Protein AF-A0A0D6LVP6-F1 (afdb_monomer)

Radius of gyration: 18.61 Å; Cα contacts (8 Å, |Δi|>4): 242; chains: 1; bounding box: 42×32×53 Å

Solvent-accessible surface area (backbone atoms only — not comparable to full-atom values): 9744 Å² total; per-residue (Å²): 114,71,72,61,54,31,55,51,50,44,51,64,75,39,60,99,55,85,83,56,84,63,54,57,27,49,35,43,55,70,58,54,82,75,80,50,77,26,82,81,77,44,68,50,49,44,45,65,51,50,50,55,71,72,74,49,90,83,61,30,39,38,38,39,36,72,75,56,64,37,36,34,41,34,39,62,45,102,39,69,54,74,38,77,42,34,36,32,41,54,79,44,78,77,50,72,46,64,34,45,51,92,46,73,37,75,45,78,69,50,85,55,93,58,25,70,46,68,46,58,86,65,74,51,89,59,48,77,48,60,35,75,67,41,47,51,34,42,53,49,46,40,74,76,38,53,88,54,39,60,74,77,75,66,42,65,66,66,58,49,64,58,64,74,76,112

pLDDT: mean 83.46, std 14.42, range [39.5, 97.25]

Mean predicted aligned error: 7.72 Å

Structure (mmCIF, N/CA/C/O backbone):
data_AF-A0A0D6LVP6-F1
#
_entry.id   AF-A0A0D6LVP6-F1
#
loop_
_atom_site.group_PDB
_atom_site.id
_atom_site.type_symbol
_atom_site.label_atom_id
_atom_site.label_alt_id
_atom_site.label_comp_id
_atom_site.label_asym_id
_atom_site.label_entity_id
_atom_site.label_seq_id
_atom_site.pdbx_PDB_ins_code
_atom_site.Cartn_x
_atom_site.Cartn_y
_atom_site.Cartn_z
_atom_site.occupancy
_atom_site.B_iso_or_equiv
_atom_site.auth_seq_id
_atom_site.auth_comp_id
_atom_site.auth_asym_id
_atom_site.auth_atom_id
_atom_site.pdbx_PDB_model_num
ATOM 1 N N . MET A 1 1 ? 3.233 16.869 -15.276 1.00 47.12 1 MET A N 1
ATOM 2 C CA . MET A 1 1 ? 4.568 16.999 -15.905 1.00 47.12 1 MET A CA 1
ATOM 3 C C . MET A 1 1 ? 5.464 15.781 -15.682 1.00 47.12 1 MET A C 1
ATOM 5 O O . MET A 1 1 ? 5.810 15.170 -16.677 1.00 47.12 1 MET A O 1
ATOM 9 N N . GLN A 1 2 ? 5.776 15.342 -14.451 1.00 59.44 2 GLN A N 1
ATOM 10 C CA . GLN A 1 2 ? 6.715 14.215 -14.221 1.00 59.44 2 GLN A CA 1
ATOM 11 C C . GLN A 1 2 ? 6.349 12.875 -14.899 1.00 59.44 2 GLN A C 1
ATOM 13 O O . GLN A 1 2 ? 7.235 12.204 -15.412 1.00 59.44 2 GLN A O 1
ATOM 18 N N . LYS A 1 3 ? 5.063 12.487 -14.966 1.00 59.69 3 LYS A N 1
ATOM 19 C CA . LYS A 1 3 ? 4.649 11.201 -15.578 1.00 59.69 3 LYS A CA 1
ATOM 20 C C . LYS A 1 3 ? 5.008 11.083 -17.070 1.00 59.69 3 LYS A C 1
ATOM 22 O O . LYS A 1 3 ? 5.420 10.013 -17.504 1.00 59.69 3 LYS A O 1
ATOM 27 N N . ALA A 1 4 ? 4.868 12.167 -17.839 1.00 64.25 4 ALA A N 1
ATOM 28 C CA . ALA A 1 4 ? 5.172 12.171 -19.274 1.00 64.25 4 ALA A CA 1
ATOM 29 C C . ALA A 1 4 ? 6.684 12.049 -19.538 1.00 64.25 4 ALA A C 1
ATOM 31 O O . ALA A 1 4 ? 7.089 11.330 -20.446 1.00 64.25 4 ALA A O 1
ATOM 32 N N . LEU A 1 5 ? 7.505 12.666 -18.679 1.00 78.38 5 LEU A N 1
ATOM 33 C CA . LEU A 1 5 ? 8.967 12.659 -18.797 1.00 78.38 5 LEU A CA 1
ATOM 34 C C . LEU A 1 5 ? 9.565 11.253 -18.644 1.00 78.38 5 LEU A C 1
ATOM 36 O O . LEU A 1 5 ? 10.494 10.893 -19.360 1.00 78.38 5 LEU A O 1
ATOM 40 N N . VAL A 1 6 ? 9.010 10.428 -17.752 1.00 84.44 6 VAL A N 1
ATOM 41 C CA . VAL A 1 6 ? 9.515 9.068 -17.503 1.00 84.44 6 VAL A CA 1
ATOM 42 C C . VAL A 1 6 ? 9.249 8.129 -18.683 1.00 84.44 6 VAL A C 1
ATOM 44 O O . VAL A 1 6 ? 10.135 7.381 -19.096 1.00 84.44 6 VAL A O 1
ATOM 47 N N . VAL A 1 7 ? 8.026 8.155 -19.222 1.00 88.81 7 VAL A N 1
ATOM 48 C CA . VAL A 1 7 ? 7.641 7.307 -20.362 1.00 88.81 7 VAL A CA 1
ATOM 49 C C . VAL A 1 7 ? 8.466 7.682 -21.590 1.00 88.81 7 VAL A C 1
ATOM 51 O O . VAL A 1 7 ? 9.003 6.805 -22.263 1.00 88.81 7 VAL A O 1
ATOM 54 N N . GLU A 1 8 ? 8.624 8.981 -21.844 1.00 91.31 8 GLU A N 1
ATOM 55 C CA . GLU A 1 8 ? 9.452 9.483 -22.937 1.00 91.31 8 GLU A CA 1
ATOM 56 C C . GLU A 1 8 ? 10.923 9.071 -22.779 1.00 91.31 8 GLU A C 1
ATOM 58 O O . GLU A 1 8 ? 11.524 8.591 -23.742 1.00 91.31 8 GLU A O 1
ATOM 63 N N . HIS A 1 9 ? 11.490 9.189 -21.571 1.00 90.44 9 HIS A N 1
ATOM 64 C CA . HIS A 1 9 ? 12.854 8.736 -21.267 1.00 90.44 9 HIS A CA 1
ATOM 65 C C . HIS A 1 9 ? 13.047 7.251 -21.587 1.00 90.44 9 HIS A C 1
ATOM 67 O O . HIS A 1 9 ? 13.994 6.887 -22.284 1.00 90.44 9 HIS A O 1
ATOM 73 N N . TYR A 1 10 ? 12.126 6.395 -21.137 1.00 93.19 10 TYR A N 1
ATOM 74 C CA . TYR A 1 10 ? 12.182 4.958 -21.408 1.00 93.19 10 TYR A CA 1
ATOM 75 C C . TYR A 1 10 ? 12.104 4.648 -22.909 1.00 93.19 10 TYR A C 1
ATOM 77 O O . TYR A 1 10 ? 12.952 3.924 -23.432 1.00 93.19 10 TYR A O 1
ATOM 85 N N . ILE A 1 11 ? 11.125 5.226 -23.616 1.00 94.31 11 ILE A N 1
ATOM 86 C CA . ILE A 1 11 ? 10.933 4.989 -25.054 1.00 94.31 11 ILE A CA 1
ATOM 87 C C . ILE A 1 11 ? 12.165 5.434 -25.846 1.00 94.31 11 ILE A C 1
ATOM 89 O O . ILE A 1 11 ? 12.625 4.694 -26.711 1.00 94.31 11 ILE A O 1
ATOM 93 N N . LYS A 1 12 ? 12.731 6.610 -25.542 1.00 93.75 12 LYS A N 1
ATOM 94 C CA . LYS A 1 12 ? 13.949 7.099 -26.208 1.00 93.75 12 LYS A CA 1
ATOM 95 C C . LYS A 1 12 ? 15.151 6.199 -25.934 1.00 93.75 12 LYS A C 1
ATOM 97 O O . LYS A 1 12 ? 15.908 5.906 -26.853 1.00 93.75 12 LYS A O 1
ATOM 102 N N . LYS A 1 13 ? 15.317 5.742 -24.690 1.00 93.88 13 LYS A N 1
ATOM 103 C CA . LYS A 1 13 ? 16.435 4.885 -24.274 1.00 93.88 13 LYS A CA 1
ATOM 104 C C . LYS A 1 13 ? 16.436 3.524 -24.975 1.00 93.88 13 LYS A C 1
ATOM 106 O O . LYS A 1 13 ? 17.506 3.032 -25.317 1.00 93.88 13 LYS A O 1
ATOM 111 N N . PHE A 1 14 ? 15.259 2.943 -25.202 1.00 95.25 14 PHE A N 1
ATOM 112 C CA . PHE A 1 14 ? 15.097 1.629 -25.837 1.00 95.25 14 PHE A CA 1
ATOM 113 C C . PHE A 1 14 ? 14.594 1.708 -27.286 1.00 95.25 14 PHE A C 1
ATOM 115 O O . PHE A 1 14 ? 14.130 0.713 -27.841 1.00 95.25 14 PHE A O 1
ATOM 122 N N . PHE A 1 15 ? 14.689 2.876 -27.926 1.00 95.75 15 PHE A N 1
ATOM 123 C CA . PHE A 1 15 ? 14.275 3.043 -29.315 1.00 95.75 15 PHE A CA 1
ATOM 124 C C . PHE A 1 15 ? 15.058 2.084 -30.228 1.00 95.75 15 PHE A C 1
ATOM 126 O O . PHE A 1 15 ? 16.289 2.069 -30.212 1.00 95.75 15 PHE A O 1
ATOM 133 N N . LEU A 1 16 ? 14.330 1.279 -31.012 1.00 93.94 16 LEU A N 1
ATOM 134 C CA . LEU A 1 16 ? 14.865 0.231 -31.900 1.00 93.94 16 LEU A CA 1
ATOM 135 C C . LEU A 1 16 ? 15.669 -0.878 -31.189 1.00 93.94 16 LEU A C 1
ATOM 137 O O . LEU A 1 16 ? 16.432 -1.596 -31.833 1.00 93.94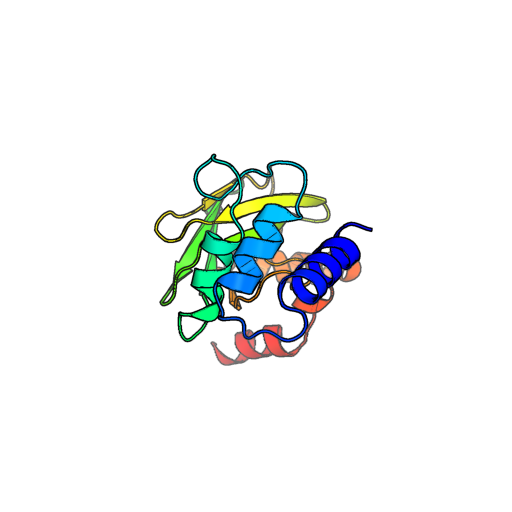 16 LEU A O 1
ATOM 141 N N . GLN A 1 17 ? 15.494 -1.037 -29.875 1.00 95.25 17 GLN A N 1
ATOM 142 C CA . GLN A 1 17 ? 16.132 -2.074 -29.063 1.00 95.25 17 GLN A CA 1
ATOM 143 C C . GLN A 1 17 ? 15.087 -2.868 -28.267 1.00 95.25 17 GLN A C 1
ATOM 145 O O . GLN A 1 17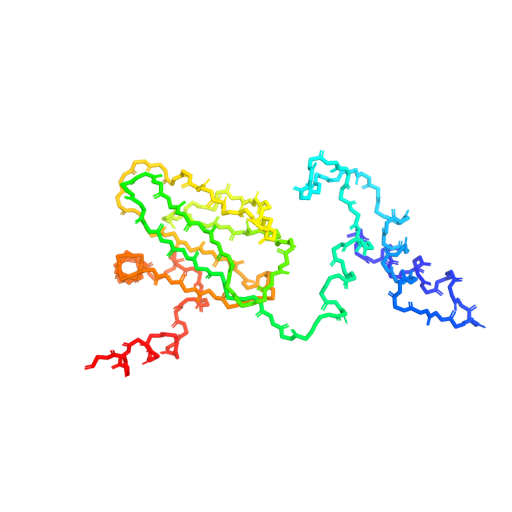 ? 13.916 -2.500 -28.194 1.00 95.25 17 GLN A O 1
ATOM 150 N N . ASN A 1 18 ? 15.518 -3.975 -27.660 1.00 93.94 18 ASN A N 1
ATOM 151 C CA . ASN A 1 18 ? 14.685 -4.773 -26.760 1.00 93.94 18 ASN A CA 1
ATOM 152 C C . ASN A 1 18 ? 14.850 -4.302 -25.310 1.00 93.94 18 ASN A C 1
ATOM 154 O O . ASN A 1 18 ? 15.907 -3.797 -24.937 1.00 93.94 18 ASN A O 1
ATOM 158 N N . ALA A 1 19 ? 13.832 -4.541 -24.486 1.00 94.19 19 ALA A N 1
ATOM 159 C CA . ALA A 1 19 ? 13.852 -4.254 -23.056 1.00 94.19 19 ALA A CA 1
ATOM 160 C C . ALA A 1 19 ? 13.276 -5.427 -22.251 1.00 94.19 19 ALA A C 1
ATOM 162 O O . ALA A 1 19 ? 12.451 -6.198 -22.746 1.00 94.19 19 ALA A O 1
ATOM 163 N N . GLN A 1 20 ? 13.707 -5.553 -21.002 1.00 90.50 20 GLN A N 1
ATOM 164 C CA . GLN A 1 20 ? 13.236 -6.540 -20.034 1.00 90.50 20 GLN A CA 1
ATOM 165 C C . GLN A 1 20 ? 12.445 -5.869 -18.904 1.00 90.50 20 GLN A C 1
ATOM 167 O O . GLN A 1 20 ? 12.447 -4.651 -18.749 1.00 90.50 20 GLN A O 1
ATOM 172 N N . GLY A 1 21 ? 11.779 -6.665 -18.061 1.00 85.94 21 GLY A N 1
ATOM 173 C CA . GLY A 1 21 ? 10.926 -6.131 -16.990 1.00 85.94 21 GLY A CA 1
ATOM 174 C C . GLY A 1 21 ? 11.640 -5.173 -16.022 1.00 85.94 21 GLY A C 1
ATOM 175 O O . GLY A 1 21 ? 11.030 -4.213 -15.557 1.00 85.94 21 GLY A O 1
ATOM 176 N N . ASP A 1 22 ? 12.930 -5.388 -15.748 1.00 91.12 22 ASP A N 1
ATOM 177 C CA . ASP A 1 22 ? 13.706 -4.520 -14.847 1.00 91.12 22 ASP A CA 1
ATOM 178 C C . ASP A 1 22 ? 14.108 -3.185 -15.506 1.00 91.12 22 ASP A C 1
ATOM 180 O O . ASP A 1 22 ? 14.290 -2.186 -14.809 1.00 91.12 22 ASP A O 1
ATOM 184 N N . ASP A 1 23 ? 14.192 -3.130 -16.839 1.00 93.31 23 ASP A N 1
ATOM 185 C CA . ASP A 1 23 ? 14.608 -1.935 -17.584 1.00 93.31 23 ASP A CA 1
ATOM 186 C C . ASP A 1 23 ? 13.620 -0.779 -17.444 1.00 93.31 23 ASP A C 1
ATOM 188 O O . ASP A 1 23 ? 14.023 0.389 -17.371 1.00 93.31 23 ASP A O 1
ATOM 192 N N . TRP A 1 24 ? 12.328 -1.105 -17.359 1.00 92.50 24 TRP A N 1
ATOM 193 C CA . TRP A 1 24 ? 11.271 -0.137 -17.085 1.00 92.50 24 TRP A CA 1
ATOM 194 C C . TRP A 1 24 ? 11.504 0.534 -15.734 1.00 92.50 24 TRP A C 1
ATOM 196 O O . TRP A 1 24 ? 11.648 1.755 -15.651 1.00 92.50 24 TRP A O 1
ATOM 206 N N . TRP A 1 25 ? 11.630 -0.265 -14.676 1.00 92.75 25 TRP A N 1
ATOM 207 C CA . TRP A 1 25 ? 11.772 0.262 -13.326 1.00 92.75 25 TRP A CA 1
ATOM 208 C C . TRP A 1 25 ? 13.081 1.027 -13.111 1.00 92.75 25 TRP A C 1
ATOM 210 O O . TRP A 1 25 ? 13.085 2.066 -12.454 1.00 92.75 25 TRP A O 1
ATOM 220 N N . ASN A 1 26 ? 14.175 0.570 -13.721 1.00 91.81 26 ASN A N 1
ATOM 221 C CA . ASN A 1 26 ? 15.446 1.293 -13.695 1.00 91.81 26 ASN A CA 1
ATOM 222 C C . ASN A 1 26 ? 15.350 2.648 -14.408 1.00 91.81 26 ASN A C 1
ATOM 224 O O . ASN A 1 26 ? 15.968 3.621 -13.984 1.00 91.81 26 ASN A O 1
ATOM 228 N N . SER A 1 27 ? 14.574 2.734 -15.490 1.00 91.75 27 SER A N 1
ATOM 229 C CA . SER A 1 27 ? 14.355 3.998 -16.203 1.00 91.75 27 SER A CA 1
ATOM 230 C C . SER A 1 27 ? 13.492 4.971 -15.398 1.00 91.75 27 SER A C 1
ATOM 232 O O . SER A 1 27 ? 13.738 6.173 -15.452 1.00 91.75 27 SER A O 1
ATOM 234 N N . LEU A 1 28 ? 12.559 4.462 -14.584 1.00 90.19 28 LEU A N 1
ATOM 235 C CA . LEU A 1 28 ? 11.839 5.259 -13.586 1.00 90.19 28 LEU A CA 1
ATOM 236 C C . LEU A 1 28 ? 12.803 5.874 -12.572 1.00 90.19 28 LEU A C 1
ATOM 238 O O . LEU A 1 28 ? 12.770 7.080 -12.356 1.00 90.19 28 LEU A O 1
ATOM 242 N N . ASP A 1 29 ? 13.691 5.065 -11.994 1.00 90.44 29 ASP A N 1
ATOM 243 C CA . ASP A 1 29 ? 14.661 5.540 -11.001 1.00 90.44 29 ASP A CA 1
ATOM 244 C C . ASP A 1 29 ? 15.649 6.577 -11.557 1.00 90.44 29 ASP A C 1
ATOM 246 O O . ASP A 1 29 ? 16.161 7.396 -10.800 1.00 90.44 29 ASP A O 1
ATOM 250 N N . GLN A 1 30 ? 15.919 6.551 -12.866 1.00 89.19 30 GLN A N 1
ATOM 251 C CA . GLN A 1 30 ? 16.778 7.528 -13.545 1.00 89.19 30 GLN A CA 1
ATOM 252 C C . GLN A 1 30 ? 16.058 8.844 -13.858 1.00 89.19 30 GLN A C 1
ATOM 254 O O . GLN A 1 30 ? 16.681 9.899 -13.808 1.00 89.19 30 GLN A O 1
ATOM 259 N N . ALA A 1 31 ? 14.773 8.780 -14.216 1.00 87.31 31 ALA A N 1
ATOM 260 C CA . ALA A 1 31 ? 13.994 9.942 -14.645 1.00 87.31 31 ALA A CA 1
ATOM 261 C C . ALA A 1 31 ? 13.281 10.668 -13.490 1.00 87.31 31 ALA A C 1
ATOM 263 O O . ALA A 1 31 ? 12.842 11.806 -13.650 1.00 87.31 31 ALA A O 1
ATOM 264 N N . LEU A 1 32 ? 13.121 10.018 -12.335 1.00 82.88 32 LEU A N 1
ATOM 265 C CA . LEU A 1 32 ? 12.532 10.635 -11.151 1.00 82.88 32 LEU A CA 1
ATOM 266 C C . LEU A 1 32 ? 13.579 11.480 -10.414 1.00 82.88 32 LEU A C 1
ATOM 268 O O . LEU A 1 32 ? 14.460 10.965 -9.731 1.00 82.88 32 LEU A O 1
ATOM 272 N N . GLU A 1 33 ? 13.447 12.799 -10.530 1.00 71.00 33 GLU A N 1
ATOM 273 C CA . GLU A 1 33 ? 14.202 13.761 -9.728 1.00 71.00 33 GLU A CA 1
ATOM 274 C C . GLU A 1 33 ? 13.595 13.885 -8.321 1.00 71.00 33 GLU A C 1
ATOM 276 O O . GLU A 1 33 ? 12.385 14.073 -8.158 1.00 71.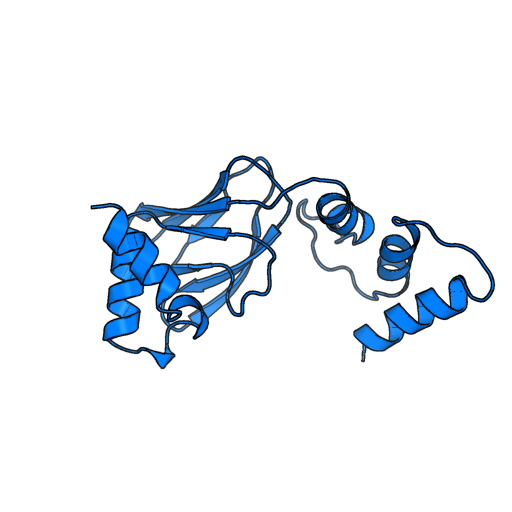00 33 GLU A O 1
ATOM 281 N N . GLY A 1 34 ? 14.447 13.807 -7.297 1.00 68.62 34 GLY A N 1
ATOM 282 C CA . GLY A 1 34 ? 14.049 13.899 -5.892 1.00 68.62 34 GLY A CA 1
ATOM 283 C C . GLY A 1 34 ? 13.868 12.535 -5.224 1.00 68.62 34 GLY A C 1
ATOM 284 O O . GLY A 1 34 ? 13.185 11.640 -5.716 1.00 68.62 34 GLY A O 1
ATOM 285 N N . SER A 1 35 ? 14.486 12.377 -4.055 1.00 72.75 35 SER A N 1
ATOM 286 C CA . SER A 1 35 ? 14.382 11.152 -3.268 1.00 72.75 35 SER A CA 1
ATOM 287 C C . SER A 1 35 ? 13.165 11.221 -2.350 1.00 72.75 35 SER A C 1
ATOM 289 O O . SER A 1 35 ? 13.200 11.913 -1.335 1.00 72.75 35 SER A O 1
ATOM 291 N N . LYS A 1 36 ? 12.106 10.469 -2.668 1.00 86.00 36 LYS A N 1
ATOM 292 C CA . LYS A 1 36 ? 11.081 10.125 -1.670 1.00 86.00 36 LYS A CA 1
ATOM 293 C C . LYS A 1 36 ? 11.622 9.063 -0.718 1.00 86.00 36 LYS A C 1
ATOM 295 O O . LYS A 1 36 ? 12.508 8.300 -1.092 1.00 86.00 36 LYS A O 1
ATOM 300 N N . GLU A 1 37 ? 11.086 9.001 0.492 1.00 90.44 37 GLU A N 1
ATOM 301 C CA . GLU A 1 37 ? 11.436 7.947 1.443 1.00 90.44 37 GLU A CA 1
ATOM 302 C C . GLU A 1 37 ? 10.798 6.615 1.016 1.00 90.44 37 GLU A C 1
ATOM 304 O O . GLU A 1 37 ? 9.599 6.528 0.734 1.00 90.44 37 GLU A O 1
ATOM 309 N N . GLY A 1 38 ? 11.621 5.578 0.914 1.00 92.06 38 GLY A N 1
ATOM 310 C CA . GLY A 1 38 ? 11.208 4.206 0.662 1.00 92.06 38 GLY A CA 1
ATOM 311 C C . GLY A 1 38 ? 10.862 3.456 1.952 1.00 92.06 38 GLY A C 1
ATOM 312 O O . GLY A 1 38 ? 11.055 3.971 3.052 1.00 92.06 38 GLY A O 1
ATOM 313 N N . PRO A 1 39 ? 10.419 2.194 1.851 1.00 92.25 39 PRO A N 1
ATOM 314 C CA . PRO A 1 39 ? 9.951 1.418 3.003 1.00 92.25 39 PRO A CA 1
ATOM 315 C C . PRO A 1 39 ? 11.007 1.185 4.092 1.00 92.25 39 PRO A C 1
ATOM 317 O O . PRO A 1 39 ? 10.645 0.916 5.230 1.00 92.25 39 PRO A O 1
ATOM 320 N N . ASN A 1 40 ? 12.298 1.306 3.771 1.00 88.38 40 ASN A N 1
ATOM 321 C CA . ASN A 1 40 ? 13.407 1.065 4.700 1.00 88.38 40 ASN A CA 1
ATOM 322 C C . ASN A 1 40 ? 14.075 2.362 5.203 1.00 88.38 40 ASN A C 1
ATOM 324 O O . ASN A 1 40 ? 15.217 2.315 5.649 1.00 88.38 40 ASN A O 1
ATOM 328 N N . GLY A 1 41 ? 13.422 3.522 5.062 1.00 86.25 41 GLY A N 1
ATOM 329 C CA . GLY A 1 41 ? 13.968 4.830 5.461 1.00 86.25 41 GLY A CA 1
ATOM 330 C C . GLY A 1 41 ? 15.020 5.417 4.510 1.00 86.25 41 GLY A C 1
ATOM 331 O O . GLY A 1 41 ? 15.469 6.546 4.683 1.00 86.25 41 GLY A O 1
ATOM 332 N N . GLY A 1 42 ? 15.426 4.659 3.488 1.00 89.25 42 GLY A N 1
ATOM 333 C CA . GLY A 1 42 ? 16.305 5.126 2.417 1.00 89.25 42 GLY A CA 1
ATOM 334 C C . GLY A 1 42 ? 15.544 5.782 1.265 1.00 89.25 42 GLY A C 1
ATOM 335 O O . GLY A 1 42 ? 14.330 5.955 1.307 1.00 89.25 42 GLY A O 1
ATOM 336 N N . SER A 1 43 ? 16.259 6.092 0.185 1.00 90.88 43 SER A N 1
ATOM 337 C CA . SER A 1 43 ? 15.645 6.568 -1.058 1.00 90.88 43 SER A CA 1
ATOM 338 C C . SER A 1 43 ? 14.718 5.509 -1.663 1.00 90.88 43 SER A C 1
ATOM 340 O O . SER A 1 43 ? 15.102 4.343 -1.790 1.00 90.88 43 SER A O 1
ATOM 342 N N . LEU A 1 44 ? 13.508 5.909 -2.051 1.00 90.75 44 LEU A N 1
ATOM 343 C CA . LEU A 1 44 ? 12.566 5.071 -2.777 1.00 90.75 44 LEU A CA 1
ATOM 344 C C . LEU A 1 44 ? 13.186 4.648 -4.108 1.00 90.75 44 LEU A C 1
ATOM 346 O O . LEU A 1 44 ? 13.584 5.487 -4.913 1.00 90.75 44 LEU A O 1
ATOM 350 N N . LYS A 1 45 ? 13.232 3.334 -4.332 1.00 91.81 45 LYS A N 1
ATOM 351 C CA . LYS A 1 45 ? 13.661 2.733 -5.592 1.00 91.81 45 LYS A CA 1
ATOM 352 C C . LYS A 1 45 ? 12.505 1.986 -6.238 1.00 91.81 45 LYS A C 1
ATOM 354 O O . LYS A 1 45 ? 11.983 1.021 -5.673 1.00 91.81 45 LYS A O 1
ATOM 359 N N . MET A 1 46 ? 12.117 2.428 -7.425 1.00 91.25 46 MET A N 1
ATOM 360 C CA . MET A 1 46 ? 11.046 1.844 -8.218 1.00 91.25 46 MET A CA 1
ATOM 361 C C . MET A 1 46 ? 11.404 0.441 -8.694 1.00 91.25 46 MET A C 1
ATOM 363 O O . MET A 1 46 ? 10.517 -0.409 -8.706 1.00 91.25 46 MET A O 1
ATOM 367 N N . TRP A 1 47 ? 12.677 0.146 -8.987 1.00 91.50 47 TRP A N 1
ATOM 368 C CA . TRP A 1 47 ? 13.105 -1.230 -9.280 1.00 91.50 47 TRP A CA 1
ATOM 369 C C . TRP A 1 47 ? 12.821 -2.181 -8.120 1.00 91.50 47 TRP A C 1
ATOM 371 O O . TRP A 1 47 ? 12.361 -3.300 -8.342 1.00 91.50 47 TRP A O 1
ATOM 381 N N . TYR A 1 48 ? 13.022 -1.736 -6.879 1.00 91.94 48 TYR A N 1
ATOM 382 C CA . TYR A 1 48 ? 12.789 -2.564 -5.702 1.00 91.94 48 TYR A CA 1
ATOM 383 C C . TYR A 1 48 ? 11.291 -2.832 -5.506 1.00 91.94 48 TYR A C 1
ATOM 385 O O . TYR A 1 48 ? 10.898 -3.989 -5.375 1.00 91.94 48 TYR A O 1
ATOM 393 N N . ILE A 1 49 ? 10.449 -1.792 -5.546 1.00 91.94 49 ILE A N 1
ATOM 394 C CA . ILE A 1 49 ? 8.995 -1.928 -5.356 1.00 91.94 49 ILE A CA 1
ATOM 395 C C . ILE A 1 49 ? 8.341 -2.642 -6.542 1.00 91.94 49 ILE A C 1
ATOM 397 O O . ILE A 1 49 ? 7.646 -3.642 -6.371 1.00 91.94 49 ILE A O 1
ATOM 401 N N . GLY A 1 50 ? 8.579 -2.170 -7.764 1.00 91.56 50 GLY A N 1
ATOM 402 C CA . GLY A 1 50 ? 7.925 -2.678 -8.966 1.00 91.56 50 GLY A CA 1
ATOM 403 C C . GLY A 1 50 ? 8.242 -4.144 -9.259 1.00 91.56 50 GLY A C 1
ATOM 404 O O . GLY A 1 50 ? 7.368 -4.905 -9.683 1.00 91.56 50 GLY A O 1
ATOM 405 N N . ARG A 1 51 ? 9.461 -4.595 -8.937 1.00 91.62 51 ARG A N 1
ATOM 406 C CA . ARG A 1 51 ? 9.847 -6.008 -9.044 1.00 91.62 51 ARG A CA 1
ATOM 407 C C . ARG A 1 51 ? 9.045 -6.908 -8.106 1.00 91.62 51 ARG A C 1
ATOM 409 O O . ARG A 1 51 ? 8.733 -8.036 -8.479 1.00 91.62 51 ARG A O 1
ATOM 416 N N . GLN A 1 52 ? 8.680 -6.431 -6.914 1.00 90.38 52 GLN A N 1
ATOM 417 C CA . GLN A 1 52 ? 7.834 -7.204 -6.001 1.00 90.38 52 GLN A CA 1
ATOM 418 C C . GLN A 1 52 ? 6.445 -7.432 -6.601 1.00 90.38 52 GLN A C 1
ATOM 420 O O . GLN A 1 52 ? 5.940 -8.551 -6.532 1.00 90.38 52 GLN A O 1
ATOM 425 N N . TRP A 1 53 ? 5.846 -6.399 -7.197 1.00 90.25 53 TRP A N 1
ATOM 426 C CA . TRP A 1 53 ? 4.492 -6.440 -7.765 1.00 90.25 53 TRP A CA 1
ATOM 427 C C . TRP A 1 53 ? 4.390 -7.195 -9.092 1.00 90.25 53 TRP A C 1
ATOM 429 O O . TRP A 1 53 ? 3.325 -7.697 -9.423 1.00 90.25 53 TRP A O 1
ATOM 439 N N . THR A 1 54 ? 5.485 -7.309 -9.844 1.00 91.44 54 THR A N 1
ATOM 440 C CA . THR A 1 54 ? 5.483 -7.953 -11.172 1.00 91.44 54 THR A CA 1
ATOM 441 C C . THR A 1 54 ? 5.940 -9.410 -11.167 1.00 91.44 54 THR A C 1
ATOM 443 O O . THR A 1 54 ? 5.671 -10.128 -12.125 1.00 91.44 54 THR A O 1
ATOM 446 N N . ARG A 1 55 ? 6.634 -9.869 -10.115 1.00 90.19 55 ARG A N 1
ATOM 447 C CA . ARG A 1 55 ? 7.225 -11.224 -10.063 1.00 90.19 55 ARG A CA 1
ATOM 448 C C . ARG A 1 55 ? 6.548 -12.192 -9.100 1.00 90.19 55 ARG A C 1
ATOM 450 O O . ARG A 1 55 ? 6.940 -13.353 -9.040 1.00 90.19 55 ARG A O 1
ATOM 457 N N . GLN A 1 56 ? 5.579 -11.730 -8.321 1.00 88.56 56 GLN A N 1
ATOM 458 C CA . GLN A 1 56 ? 4.868 -12.553 -7.347 1.00 88.56 56 GLN A CA 1
ATOM 459 C C . GLN A 1 56 ? 3.426 -12.755 -7.808 1.00 88.56 56 GLN A C 1
ATOM 461 O O . GLN A 1 56 ? 2.778 -11.809 -8.242 1.00 88.56 56 GLN A O 1
ATOM 466 N N . MET A 1 57 ? 2.921 -13.986 -7.714 1.00 87.12 57 MET A N 1
ATOM 467 C CA . MET A 1 57 ? 1.514 -14.272 -7.998 1.00 87.12 57 MET A CA 1
ATOM 468 C C . MET A 1 57 ? 0.615 -13.817 -6.845 1.00 87.12 57 MET A C 1
ATOM 470 O O . MET A 1 57 ? 0.977 -13.946 -5.675 1.00 87.12 57 MET A O 1
ATOM 474 N N . GLY A 1 58 ? -0.599 -13.383 -7.181 1.00 89.56 58 GLY A N 1
ATOM 475 C CA . GLY A 1 58 ? -1.603 -12.960 -6.209 1.00 89.56 58 GLY A CA 1
ATOM 476 C C . GLY A 1 58 ? -1.453 -11.497 -5.797 1.00 89.56 58 GLY A C 1
ATOM 477 O O . GLY A 1 58 ? -0.867 -10.689 -6.508 1.00 89.56 58 GLY A O 1
ATOM 478 N N . PHE A 1 59 ? -2.051 -11.155 -4.660 1.00 89.88 59 PHE A N 1
ATOM 479 C CA . PHE A 1 59 ? -2.073 -9.803 -4.105 1.00 89.88 59 PHE A CA 1
ATOM 480 C C . PHE A 1 59 ? -2.363 -9.876 -2.597 1.00 89.88 59 PHE A C 1
ATOM 482 O O . PHE A 1 59 ? -2.932 -10.877 -2.136 1.00 89.88 59 PHE A O 1
ATOM 489 N N . PRO A 1 60 ? -1.951 -8.871 -1.806 1.00 93.81 60 PRO A N 1
ATOM 490 C CA . PRO A 1 60 ? -2.024 -8.965 -0.357 1.00 93.81 60 PRO A CA 1
ATOM 491 C C . PRO A 1 60 ? -3.453 -8.744 0.138 1.00 93.81 60 PRO A C 1
ATOM 493 O O . PRO A 1 60 ? -4.228 -7.979 -0.444 1.00 93.81 60 PRO A O 1
ATOM 496 N N . LEU A 1 61 ? -3.784 -9.411 1.244 1.00 93.50 61 LEU A N 1
ATOM 497 C CA . LEU A 1 61 ? -4.923 -9.048 2.081 1.00 93.50 61 LEU A CA 1
ATOM 498 C C . LEU A 1 61 ? -4.402 -8.197 3.240 1.00 93.50 61 LEU A C 1
ATOM 500 O O . LEU A 1 61 ? -3.719 -8.709 4.129 1.00 93.50 61 LEU A O 1
ATOM 504 N N . VAL A 1 62 ? -4.710 -6.905 3.212 1.00 95.75 62 VAL A N 1
ATOM 505 C CA . VAL A 1 62 ? -4.396 -5.946 4.269 1.00 95.75 62 VAL A CA 1
ATOM 506 C C . VAL A 1 62 ? -5.517 -5.984 5.298 1.00 95.75 62 VAL A C 1
ATOM 508 O O . VAL A 1 62 ? -6.662 -5.673 4.994 1.00 95.75 62 VAL A O 1
ATOM 511 N N . THR A 1 63 ? -5.199 -6.382 6.524 1.00 95.38 63 THR A N 1
ATOM 512 C CA . THR A 1 63 ? -6.162 -6.439 7.627 1.00 95.38 63 THR A CA 1
ATOM 513 C C . THR A 1 63 ? -5.910 -5.304 8.603 1.00 95.38 63 THR A C 1
ATOM 515 O O . THR A 1 63 ? -4.768 -5.085 9.012 1.00 95.38 63 THR A O 1
ATOM 518 N N . VAL A 1 64 ? -6.976 -4.615 8.996 1.00 95.69 64 VAL A N 1
ATOM 519 C CA . VAL A 1 64 ? -6.987 -3.546 9.995 1.00 95.69 64 VAL A CA 1
ATOM 520 C C . VAL A 1 64 ? -7.738 -4.044 11.228 1.00 95.69 64 VAL A C 1
ATOM 522 O O . VAL A 1 64 ? -8.872 -4.503 11.132 1.00 95.69 64 VAL A O 1
ATOM 525 N N . LYS A 1 65 ? -7.108 -3.963 12.400 1.00 95.00 65 LYS A N 1
ATOM 526 C CA . LYS A 1 65 ? -7.713 -4.338 13.682 1.00 95.00 65 LYS A CA 1
ATOM 527 C C . LYS A 1 65 ? -7.648 -3.190 14.663 1.00 95.00 65 LYS A C 1
ATOM 529 O O . LYS A 1 65 ? -6.578 -2.622 14.889 1.00 95.00 65 LYS A O 1
ATOM 534 N N . THR A 1 66 ? -8.767 -2.926 15.313 1.00 92.88 66 THR A N 1
ATOM 535 C CA . THR A 1 66 ? -8.855 -1.949 16.389 1.00 92.88 66 THR A CA 1
ATOM 536 C C . THR A 1 66 ? -8.214 -2.530 17.646 1.00 92.88 66 THR A C 1
ATOM 538 O O . THR A 1 66 ? -8.639 -3.573 18.142 1.00 92.88 66 THR A O 1
ATOM 541 N N . LEU A 1 67 ? -7.160 -1.891 18.165 1.00 92.44 67 LEU A N 1
ATOM 542 C CA . LEU A 1 67 ? -6.540 -2.322 19.425 1.00 92.44 67 LEU A CA 1
ATOM 543 C C . LEU A 1 67 ? -7.169 -1.622 20.626 1.00 92.44 67 LEU A C 1
ATOM 545 O O . LEU A 1 67 ? -7.425 -2.250 21.649 1.00 92.44 67 LEU A O 1
ATOM 549 N N . ASN A 1 68 ? -7.399 -0.319 20.499 1.00 88.62 68 ASN A N 1
ATOM 550 C CA . ASN A 1 68 ? -8.001 0.533 21.516 1.00 88.62 68 ASN A CA 1
ATOM 551 C C . ASN A 1 68 ? -8.646 1.756 20.835 1.00 88.62 68 ASN A C 1
ATOM 553 O O . ASN A 1 68 ? -8.765 1.788 19.612 1.00 88.62 68 ASN A O 1
ATOM 557 N N . SER A 1 69 ? -9.079 2.745 21.618 1.00 84.88 69 SER A N 1
ATOM 558 C CA . SER A 1 69 ? -9.762 3.942 21.111 1.00 84.88 69 SER A CA 1
ATOM 559 C C . SER A 1 69 ? -8.899 4.853 20.234 1.00 84.88 69 SER A C 1
ATOM 561 O O . SER A 1 69 ? -9.462 5.692 19.546 1.00 84.88 69 SER A O 1
ATOM 563 N N . THR A 1 70 ? -7.569 4.715 20.248 1.00 89.88 70 THR A N 1
ATOM 564 C CA . THR A 1 70 ? -6.658 5.626 19.532 1.00 89.88 70 THR A CA 1
ATOM 565 C C . THR A 1 70 ? -5.732 4.927 18.553 1.00 89.88 70 THR A C 1
ATOM 567 O O . THR A 1 70 ? -5.053 5.590 17.775 1.00 89.88 70 THR A O 1
ATOM 570 N N . THR A 1 71 ? -5.654 3.597 18.581 1.00 92.31 71 THR A N 1
ATOM 571 C CA . THR A 1 71 ? -4.650 2.835 17.837 1.00 92.31 71 THR A CA 1
ATOM 572 C C . THR A 1 71 ? -5.275 1.677 17.077 1.00 92.31 71 THR A C 1
ATOM 574 O O . THR A 1 71 ? -5.950 0.816 17.655 1.00 92.31 71 THR A O 1
ATOM 577 N N . VAL A 1 72 ? -4.947 1.596 15.788 1.00 94.81 72 VAL A N 1
ATOM 578 C CA . VAL A 1 72 ? -5.237 0.432 14.947 1.00 94.81 72 VAL A CA 1
ATOM 579 C C . VAL A 1 72 ? -3.948 -0.260 14.517 1.00 94.81 72 VAL A C 1
ATOM 581 O O . VAL A 1 72 ? -2.921 0.375 14.275 1.00 94.81 72 VAL A O 1
ATOM 584 N N . LYS A 1 73 ? -4.006 -1.587 14.423 1.00 97.12 73 LYS A N 1
ATOM 585 C CA . LYS A 1 73 ? -2.944 -2.436 13.885 1.00 97.12 73 LYS A CA 1
ATOM 586 C C . LYS A 1 73 ? -3.291 -2.823 12.456 1.00 97.12 73 LYS A C 1
ATOM 588 O O . LYS A 1 73 ? -4.373 -3.346 12.216 1.00 97.12 73 LYS A O 1
ATOM 593 N N . VAL A 1 74 ? -2.350 -2.644 11.542 1.00 97.19 74 VAL A N 1
ATOM 594 C CA . VAL A 1 74 ? -2.474 -2.998 10.128 1.00 97.19 74 VAL A CA 1
ATOM 595 C C . VAL A 1 74 ? -1.397 -4.015 9.766 1.00 97.19 74 VAL A C 1
ATOM 597 O O . VAL A 1 74 ? -0.230 -3.832 10.104 1.00 97.19 74 VAL A O 1
ATOM 600 N N . TRP A 1 75 ? -1.764 -5.109 9.105 1.00 97.25 75 TRP A N 1
ATOM 601 C CA . TRP A 1 75 ? -0.804 -6.122 8.651 1.00 97.25 75 TRP A CA 1
ATOM 602 C C . TRP A 1 75 ? -1.290 -6.843 7.395 1.00 97.25 75 TRP A C 1
ATOM 604 O O . TRP A 1 75 ? -2.436 -6.693 6.981 1.00 97.25 75 TRP A O 1
ATOM 614 N N . GLN A 1 76 ? -0.407 -7.639 6.797 1.00 95.31 76 GLN A N 1
ATOM 615 C CA . GLN A 1 76 ? -0.671 -8.382 5.565 1.00 95.31 76 GLN A CA 1
ATOM 616 C C . GLN A 1 76 ? -0.789 -9.883 5.837 1.00 95.31 76 GLN A C 1
ATOM 618 O O . GLN A 1 76 ? -0.052 -10.434 6.660 1.00 95.31 76 GLN A O 1
ATOM 623 N N . GLN A 1 77 ? -1.688 -10.557 5.121 1.00 88.88 77 GLN A N 1
ATOM 624 C CA . GLN A 1 77 ? -1.884 -12.006 5.191 1.00 88.88 77 GLN A CA 1
ATOM 625 C C . GLN A 1 77 ? -1.643 -12.684 3.839 1.00 88.88 77 GLN A C 1
ATOM 627 O O . GLN A 1 77 ? -1.934 -12.120 2.783 1.00 88.88 77 GLN A O 1
ATOM 632 N N . ARG A 1 78 ? -1.187 -13.946 3.902 1.00 85.69 78 ARG A N 1
ATOM 633 C CA . ARG A 1 78 ? -0.899 -14.862 2.781 1.00 85.69 78 ARG A CA 1
ATOM 634 C C . ARG A 1 78 ? 0.236 -14.400 1.867 1.00 85.69 78 ARG A C 1
ATOM 636 O O . ARG A 1 78 ? 1.277 -15.044 1.834 1.00 85.69 78 ARG A O 1
ATOM 643 N N . TYR A 1 79 ? 0.038 -13.301 1.158 1.00 89.31 79 TYR A N 1
ATOM 644 C CA . TYR A 1 79 ? 1.026 -12.703 0.274 1.00 89.31 79 TYR A CA 1
ATOM 645 C C . TYR A 1 79 ? 1.424 -11.322 0.824 1.00 89.31 79 TYR A C 1
ATOM 647 O O . TYR A 1 79 ? 0.577 -10.633 1.393 1.00 89.31 79 TYR A O 1
ATOM 655 N N . LYS A 1 80 ? 2.699 -10.927 0.705 1.00 91.62 80 LYS A N 1
ATOM 656 C CA . LYS A 1 80 ? 3.256 -9.749 1.398 1.00 91.62 80 LYS A CA 1
ATOM 657 C C . LYS A 1 80 ? 4.096 -8.878 0.456 1.00 91.62 80 LYS A C 1
ATOM 659 O O . LYS A 1 80 ? 5.005 -9.383 -0.201 1.00 91.62 80 LYS A O 1
ATOM 664 N N . TRP A 1 81 ? 3.843 -7.567 0.454 1.00 94.44 81 TRP A N 1
ATOM 665 C CA . TRP A 1 81 ? 4.594 -6.542 -0.293 1.00 94.44 81 TRP A CA 1
ATOM 666 C C . TRP A 1 81 ? 4.981 -5.370 0.599 1.00 94.44 81 TRP A C 1
ATOM 668 O O . TRP A 1 81 ? 4.435 -5.201 1.681 1.00 94.44 81 TRP A O 1
ATOM 678 N N . ASP A 1 82 ? 5.933 -4.554 0.164 1.00 94.94 82 ASP A N 1
ATOM 679 C CA . ASP A 1 82 ? 6.074 -3.225 0.749 1.00 94.94 82 ASP A CA 1
ATOM 680 C C . ASP A 1 82 ? 5.029 -2.318 0.078 1.00 94.94 82 ASP A C 1
ATOM 682 O O . ASP A 1 82 ? 5.073 -2.093 -1.134 1.00 94.94 82 ASP A O 1
ATOM 686 N N . ILE A 1 83 ? 4.042 -1.855 0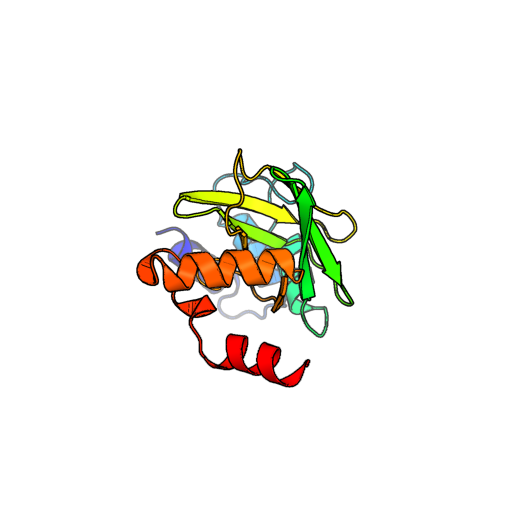.852 1.00 94.19 83 ILE A N 1
ATOM 687 C CA . ILE A 1 83 ? 2.869 -1.120 0.352 1.00 94.19 83 ILE A CA 1
ATOM 688 C C . ILE A 1 83 ? 2.908 0.309 0.884 1.00 94.19 83 ILE A C 1
ATOM 690 O O . ILE A 1 83 ? 2.990 0.515 2.096 1.00 94.19 83 ILE A O 1
ATOM 694 N N . LEU A 1 84 ? 2.795 1.303 0.000 1.00 93.44 84 LEU A N 1
ATOM 695 C CA . LEU A 1 84 ? 2.507 2.671 0.421 1.00 93.44 84 LEU A CA 1
ATOM 696 C C . LEU A 1 84 ? 1.013 2.759 0.752 1.00 93.44 84 LEU A C 1
ATOM 698 O O . LEU A 1 84 ? 0.166 2.818 -0.134 1.00 93.44 84 LEU A O 1
ATOM 702 N N . LEU A 1 85 ? 0.693 2.688 2.039 1.00 92.88 85 LEU A N 1
ATOM 703 C CA . LEU A 1 85 ? -0.669 2.644 2.544 1.00 92.88 85 LEU A CA 1
ATOM 704 C C . LEU A 1 85 ? -1.212 4.066 2.694 1.00 92.88 85 LEU A C 1
ATOM 706 O O . LEU A 1 85 ? -0.775 4.804 3.578 1.00 92.88 85 LEU A O 1
ATOM 710 N N . HIS A 1 86 ? -2.179 4.425 1.857 1.00 90.44 86 HIS A N 1
ATOM 711 C CA . HIS A 1 86 ? -3.000 5.623 2.025 1.00 90.44 86 HIS A CA 1
ATOM 712 C C . HIS A 1 86 ? -4.142 5.323 2.995 1.00 90.44 86 HIS A C 1
ATOM 714 O O . HIS A 1 86 ? -4.781 4.271 2.881 1.00 90.44 86 HIS A O 1
ATOM 720 N N . TYR A 1 87 ? -4.388 6.216 3.954 1.00 90.25 87 TYR A N 1
ATOM 721 C CA . TYR A 1 87 ? -5.447 6.018 4.939 1.00 90.25 87 TYR A CA 1
ATOM 722 C C . TYR A 1 87 ? -6.129 7.323 5.359 1.00 90.25 87 TYR A C 1
ATOM 724 O O . TYR A 1 87 ? -5.533 8.403 5.368 1.00 90.25 87 TYR A O 1
ATOM 732 N N . GLN A 1 88 ? -7.390 7.180 5.743 1.00 87.62 88 GLN A N 1
ATOM 733 C CA . GLN A 1 88 ? -8.278 8.235 6.214 1.00 87.62 88 GLN A CA 1
ATOM 734 C C . GLN A 1 88 ? -8.838 7.844 7.584 1.00 87.62 88 GLN A C 1
ATOM 736 O O . GLN A 1 88 ? -9.099 6.665 7.8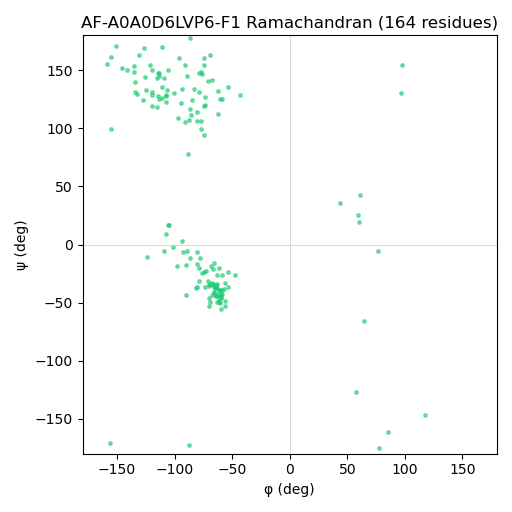35 1.00 87.62 88 GLN A O 1
ATOM 741 N N . THR A 1 89 ? -9.018 8.826 8.470 1.00 87.56 89 THR A N 1
ATOM 742 C CA . THR A 1 89 ? -9.734 8.649 9.743 1.00 87.56 89 THR A CA 1
ATOM 743 C C . THR A 1 89 ? -10.825 9.705 9.875 1.00 87.56 89 THR A C 1
ATOM 745 O O . THR A 1 89 ? -10.569 10.905 9.754 1.00 87.56 89 THR A O 1
ATOM 748 N N . GLY A 1 90 ? -12.070 9.276 10.081 1.00 81.94 90 GLY A N 1
ATOM 749 C CA . GLY A 1 90 ? -13.211 10.186 9.987 1.00 81.94 90 GLY A CA 1
ATOM 750 C C . GLY A 1 90 ? -13.262 10.849 8.606 1.00 81.94 90 GLY A C 1
ATOM 751 O O . GLY A 1 90 ? -13.189 10.162 7.589 1.00 81.94 90 GLY A O 1
ATOM 752 N N . LYS A 1 91 ? -13.335 12.184 8.564 1.00 74.94 91 LYS A N 1
ATOM 753 C CA . LYS A 1 91 ? -13.310 12.981 7.319 1.00 74.94 91 LYS A CA 1
ATOM 754 C C . LYS A 1 91 ? -11.909 13.450 6.912 1.00 74.94 91 LYS A C 1
ATOM 756 O O . LYS A 1 91 ? -11.743 14.061 5.863 1.00 74.94 91 LYS A O 1
ATOM 761 N N . GLU A 1 92 ? -10.906 13.218 7.753 1.00 76.69 92 GLU A N 1
ATOM 762 C CA . GLU A 1 92 ? -9.563 13.753 7.548 1.00 76.69 92 GLU A CA 1
ATOM 763 C C . GLU A 1 92 ? -8.687 12.730 6.818 1.00 76.69 92 GLU A C 1
ATOM 765 O O . GLU A 1 92 ? -8.461 11.608 7.289 1.00 76.69 92 GLU A O 1
ATOM 770 N N . ILE A 1 93 ? -8.165 13.129 5.656 1.00 67.19 93 ILE A N 1
ATOM 771 C CA . ILE A 1 93 ? -7.149 12.363 4.930 1.00 67.19 93 ILE A CA 1
ATOM 772 C C . ILE A 1 93 ? -5.811 12.594 5.641 1.00 67.19 93 ILE A C 1
ATOM 774 O O . ILE A 1 93 ? -5.222 13.668 5.547 1.00 67.19 93 ILE A O 1
ATOM 778 N N . PHE A 1 94 ? -5.334 11.585 6.373 1.00 69.38 94 PHE A N 1
ATOM 779 C CA . PHE A 1 94 ? -4.170 11.721 7.259 1.00 69.38 94 PHE A CA 1
ATOM 780 C C . PHE A 1 94 ? -2.817 11.491 6.565 1.00 69.38 94 PHE A C 1
ATOM 782 O O . PHE A 1 94 ? -1.775 11.799 7.144 1.00 69.38 94 PHE A O 1
ATOM 789 N N . GLY A 1 95 ? -2.805 10.967 5.334 1.00 78.12 95 GLY A N 1
ATOM 790 C CA . GLY A 1 95 ? -1.597 10.816 4.517 1.00 78.12 95 GLY A CA 1
ATOM 791 C C . GLY A 1 95 ? -1.252 9.368 4.167 1.00 78.12 95 GLY A C 1
ATOM 792 O O . GLY A 1 95 ? -2.133 8.534 3.946 1.00 78.12 95 GLY A O 1
ATOM 793 N N . SER A 1 96 ? 0.050 9.078 4.070 1.00 88.44 96 SER A N 1
ATOM 794 C CA . SER A 1 96 ? 0.571 7.787 3.604 1.00 88.44 96 SER A CA 1
ATOM 795 C C . SER A 1 96 ? 1.685 7.269 4.503 1.00 88.44 96 SER A C 1
ATOM 797 O O . SER A 1 96 ? 2.560 8.030 4.914 1.00 88.44 96 SER A O 1
ATOM 799 N N . LYS A 1 97 ? 1.694 5.962 4.771 1.00 92.44 97 LYS A N 1
ATOM 800 C CA . LYS A 1 97 ? 2.788 5.283 5.481 1.00 92.44 97 LYS A CA 1
ATOM 801 C C . LYS A 1 97 ? 3.157 3.978 4.796 1.00 92.44 97 LYS A C 1
ATOM 803 O O . LYS A 1 97 ? 2.302 3.305 4.233 1.00 92.44 97 LYS A O 1
ATOM 808 N N . TRP A 1 98 ? 4.425 3.594 4.878 1.00 94.38 98 TRP A N 1
ATOM 809 C CA . TRP A 1 98 ? 4.857 2.286 4.401 1.00 94.38 98 TRP A CA 1
ATOM 810 C C . TRP A 1 98 ? 4.392 1.181 5.355 1.00 94.38 98 TRP A C 1
ATOM 812 O O . TRP A 1 98 ? 4.768 1.153 6.526 1.00 94.38 98 TRP A O 1
ATOM 822 N N . LEU A 1 99 ? 3.593 0.253 4.836 1.00 95.94 99 LEU A N 1
ATOM 823 C CA . LEU A 1 99 ? 3.326 -1.043 5.444 1.00 95.94 99 LEU A CA 1
ATOM 824 C C . LEU A 1 99 ? 4.355 -2.030 4.892 1.00 95.94 99 LEU A C 1
ATOM 826 O O . LEU A 1 99 ? 4.276 -2.435 3.729 1.00 95.94 99 LEU A O 1
ATOM 830 N N . LYS A 1 100 ? 5.341 -2.388 5.716 1.00 95.19 100 LYS A N 1
ATOM 831 C CA . LYS A 1 100 ? 6.388 -3.333 5.319 1.00 95.19 100 LYS A CA 1
ATOM 832 C C . LYS A 1 100 ? 5.858 -4.766 5.293 1.00 95.19 100 LYS A C 1
ATOM 834 O O . LYS A 1 100 ? 4.856 -5.090 5.933 1.00 95.19 100 LYS A O 1
ATOM 839 N N . ARG A 1 101 ? 6.564 -5.644 4.580 1.00 92.06 101 ARG A N 1
ATOM 840 C CA . ARG A 1 101 ? 6.185 -7.062 4.423 1.00 92.06 101 ARG A CA 1
ATOM 841 C C . ARG A 1 101 ? 6.017 -7.820 5.735 1.00 92.06 101 ARG A C 1
ATOM 843 O O . ARG A 1 101 ? 4.990 -8.455 5.957 1.00 92.06 101 ARG A O 1
ATOM 850 N N . GLU A 1 102 ? 7.034 -7.772 6.585 1.00 89.75 102 GLU A N 1
ATOM 851 C CA . GLU A 1 102 ? 7.128 -8.650 7.759 1.00 89.75 102 GLU A CA 1
ATOM 852 C C . GLU A 1 102 ? 6.743 -7.963 9.072 1.00 89.75 102 GLU A C 1
ATOM 854 O O . GLU A 1 102 ? 6.696 -8.607 10.118 1.00 89.75 102 GLU A O 1
ATOM 859 N N . GLU A 1 103 ? 6.419 -6.671 9.025 1.00 93.69 103 GLU A N 1
ATOM 860 C CA . GLU A 1 103 ? 6.179 -5.858 10.213 1.00 93.69 103 GLU A CA 1
ATOM 861 C C . GLU A 1 103 ? 4.753 -5.296 10.199 1.00 93.69 103 GLU A C 1
ATOM 863 O O . GLU A 1 103 ? 4.343 -4.683 9.209 1.00 93.69 103 GLU A O 1
ATOM 868 N N . PRO A 1 104 ? 3.975 -5.467 11.285 1.00 96.75 104 PRO A N 1
ATOM 869 C CA . PRO A 1 104 ? 2.709 -4.768 11.411 1.00 96.75 104 PRO A CA 1
ATOM 870 C C . PRO A 1 104 ? 2.948 -3.263 11.561 1.00 96.75 104 PRO A C 1
ATOM 872 O O . PRO A 1 104 ? 3.846 -2.826 12.282 1.00 96.75 104 PRO A O 1
ATOM 875 N N . LEU A 1 105 ? 2.087 -2.473 10.932 1.00 96.44 105 LEU A N 1
ATOM 876 C CA . LEU A 1 105 ? 2.039 -1.028 11.082 1.00 96.44 105 LEU A CA 1
ATOM 877 C C . LEU A 1 105 ? 1.019 -0.660 12.161 1.00 96.44 105 LEU A C 1
ATOM 879 O O . LEU A 1 105 ? -0.106 -1.154 12.156 1.00 96.44 105 LEU A O 1
ATOM 883 N N . TYR A 1 106 ? 1.394 0.236 13.068 1.00 95.62 106 TYR A N 1
ATOM 884 C CA . TYR A 1 106 ? 0.482 0.790 14.067 1.00 95.62 106 TYR A CA 1
ATOM 885 C C . TYR A 1 106 ? 0.172 2.240 13.703 1.00 95.62 106 TYR A C 1
ATOM 887 O O . TYR A 1 106 ? 1.078 3.063 13.551 1.00 95.62 106 TYR A O 1
ATOM 895 N N . LEU A 1 107 ? -1.112 2.545 13.530 1.00 92.69 107 LEU A N 1
ATOM 896 C CA . LEU A 1 107 ? -1.589 3.884 13.206 1.00 92.69 107 LEU A CA 1
ATOM 897 C C . LEU A 1 107 ? -2.280 4.473 14.431 1.00 92.69 107 LEU A C 1
ATOM 899 O O . LEU A 1 107 ? -3.181 3.849 14.989 1.00 92.69 107 LEU A O 1
ATOM 903 N N . ASN A 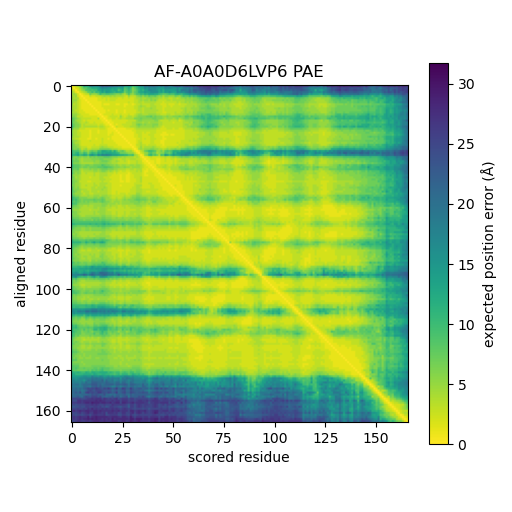1 108 ? -1.858 5.674 14.821 1.00 90.50 108 ASN A N 1
ATOM 904 C CA . ASN A 1 108 ? -2.591 6.493 15.776 1.00 90.50 108 ASN A CA 1
ATOM 905 C C . ASN A 1 108 ? -3.664 7.275 15.007 1.00 90.50 108 ASN A C 1
ATOM 907 O O . ASN A 1 108 ? -3.340 7.958 14.036 1.00 90.50 108 ASN A O 1
ATOM 911 N N . ILE A 1 109 ? -4.919 7.131 15.419 1.00 86.94 109 ILE A N 1
ATOM 912 C CA . ILE A 1 109 ? -6.107 7.658 14.733 1.00 86.94 109 ILE A CA 1
ATOM 913 C C . ILE A 1 109 ? -6.734 8.848 15.474 1.00 86.94 109 ILE A C 1
ATOM 915 O O . ILE A 1 109 ? -7.806 9.324 15.094 1.00 86.94 109 ILE A O 1
ATOM 919 N N . GLY A 1 110 ? -6.039 9.356 16.499 1.00 82.81 110 GLY A N 1
ATOM 920 C CA . GLY A 1 110 ? -6.523 10.396 17.399 1.00 82.81 110 GLY A CA 1
ATOM 921 C C . GLY A 1 110 ? -7.511 9.858 18.433 1.00 82.81 110 GLY A C 1
ATOM 922 O O . GLY A 1 110 ? -7.745 8.656 18.527 1.00 82.81 110 GLY A O 1
ATOM 923 N N . GLU A 1 111 ? -8.075 10.755 19.237 1.00 79.56 111 GLU A N 1
ATOM 924 C CA . GLU A 1 111 ? -9.100 10.396 20.217 1.00 79.56 111 GLU A CA 1
ATOM 925 C C . GLU A 1 111 ? -10.478 10.212 19.568 1.00 79.56 111 GLU A C 1
ATOM 927 O O . GLU A 1 111 ? -10.835 10.900 18.604 1.00 79.56 111 GLU A O 1
ATOM 932 N N . GLY A 1 112 ? -11.261 9.299 20.148 1.00 76.81 112 GLY A N 1
ATOM 933 C CA . GLY A 1 112 ? -12.624 8.980 19.733 1.00 76.81 112 GLY A CA 1
ATOM 934 C C . GLY A 1 112 ? -12.721 7.758 18.819 1.00 76.81 112 GLY A C 1
ATOM 935 O O . GLY A 1 112 ? -11.787 7.391 18.112 1.00 76.81 112 GLY A O 1
ATOM 936 N N . GLU A 1 113 ? -13.887 7.114 18.827 1.00 78.31 113 GLU A N 1
ATOM 937 C CA . GLU A 1 113 ? -14.180 6.012 17.910 1.00 78.31 113 GLU A CA 1
ATOM 938 C C . GLU A 1 113 ? -14.448 6.559 16.506 1.00 78.31 113 GLU A C 1
ATOM 940 O O . GLU A 1 113 ? -15.563 6.969 16.183 1.00 78.31 113 GLU A O 1
ATOM 945 N N . LYS A 1 114 ? -13.403 6.591 15.678 1.00 83.69 114 LYS A N 1
ATOM 946 C CA . LYS A 1 114 ? -13.474 7.028 14.280 1.00 83.69 114 LYS A CA 1
ATOM 947 C C . LYS A 1 114 ? -13.399 5.829 13.342 1.00 83.69 114 LYS A C 1
ATOM 949 O O . LYS A 1 114 ? -12.765 4.818 13.661 1.00 83.69 114 LYS A O 1
ATOM 954 N N . ALA A 1 115 ? -14.036 5.935 12.177 1.00 88.25 115 ALA A N 1
ATOM 955 C CA . ALA A 1 115 ? -13.791 4.967 11.120 1.00 88.25 115 ALA A CA 1
ATOM 956 C C . ALA A 1 115 ? -12.394 5.189 10.553 1.00 88.25 115 ALA A C 1
ATOM 958 O O . ALA A 1 115 ? -11.962 6.328 10.378 1.00 88.25 115 ALA A O 1
ATOM 959 N N . VAL A 1 116 ? -11.706 4.093 10.257 1.00 90.50 116 VAL A N 1
ATOM 960 C CA . VAL A 1 116 ? -10.404 4.114 9.601 1.00 90.50 116 VAL A CA 1
ATOM 961 C C . VAL A 1 116 ? -10.558 3.359 8.305 1.00 90.50 116 VAL A C 1
ATOM 963 O O . VAL A 1 116 ? -10.873 2.174 8.329 1.00 90.50 116 VAL A O 1
ATOM 966 N N . VAL A 1 117 ? -10.323 4.040 7.193 1.00 89.50 117 VAL A N 1
ATOM 967 C CA . VAL A 1 117 ? -10.381 3.441 5.863 1.00 89.50 117 VAL A CA 1
ATOM 968 C C . VAL A 1 117 ? -8.978 3.452 5.283 1.00 89.50 117 VAL A C 1
ATOM 970 O O . VAL A 1 117 ? -8.321 4.492 5.230 1.00 89.50 117 VAL A O 1
ATOM 973 N N . VAL A 1 118 ? -8.502 2.280 4.877 1.00 90.81 118 VAL A N 1
ATOM 974 C CA . VAL A 1 118 ? -7.274 2.132 4.095 1.00 90.81 118 VAL A CA 1
ATOM 975 C C . VAL A 1 118 ? -7.604 2.028 2.609 1.00 90.81 118 VAL A C 1
ATOM 977 O O . VAL A 1 118 ? -8.725 1.681 2.247 1.00 90.81 118 VAL A O 1
ATOM 980 N N . ASN A 1 119 ? -6.604 2.291 1.766 1.00 87.69 119 ASN A N 1
ATOM 981 C CA . ASN A 1 119 ? -6.729 2.282 0.305 1.00 87.69 119 ASN A CA 1
ATOM 982 C C . ASN A 1 119 ? -7.729 3.309 -0.241 1.00 87.69 119 ASN A C 1
ATOM 984 O O . ASN A 1 119 ? -8.520 3.002 -1.128 1.00 87.69 119 ASN A O 1
ATOM 988 N N . VAL A 1 120 ? -7.693 4.521 0.308 1.00 79.94 120 VAL A N 1
ATOM 989 C CA . VAL A 1 120 ? -8.479 5.648 -0.209 1.00 79.94 120 VAL A CA 1
ATOM 990 C C . VAL A 1 120 ? -8.190 5.821 -1.713 1.00 79.94 120 VAL A C 1
ATOM 992 O O . VAL A 1 120 ? -7.027 5.715 -2.135 1.00 79.94 120 VAL A O 1
ATOM 995 N N . ASP A 1 121 ? -9.247 6.026 -2.500 1.00 74.31 121 ASP A N 1
ATOM 996 C CA . ASP A 1 121 ? -9.258 6.150 -3.969 1.00 74.31 121 ASP A CA 1
ATOM 997 C C . ASP A 1 121 ? -8.710 4.925 -4.732 1.00 74.31 121 ASP A C 1
ATOM 999 O O . ASP A 1 121 ? -8.127 5.063 -5.814 1.00 74.31 121 ASP A O 1
ATOM 1003 N N . ARG A 1 122 ? -8.776 3.728 -4.122 1.00 74.50 122 ARG A N 1
ATOM 1004 C CA . ARG A 1 122 ? -8.234 2.450 -4.639 1.00 74.50 122 ARG A CA 1
ATOM 1005 C C . ARG A 1 122 ? -6.827 2.590 -5.240 1.00 74.50 122 ARG A C 1
ATOM 1007 O O . ARG A 1 122 ? -6.459 1.920 -6.207 1.00 74.50 122 ARG A O 1
ATOM 1014 N N . SER A 1 123 ? -6.011 3.457 -4.642 1.00 80.06 123 SER A N 1
ATOM 1015 C CA . SER A 1 123 ? -4.686 3.828 -5.153 1.00 80.06 123 SER A CA 1
ATOM 1016 C C . SER A 1 123 ? -3.655 2.690 -5.090 1.00 80.06 123 SER A C 1
ATOM 1018 O O . SER A 1 123 ? -2.644 2.725 -5.797 1.00 80.06 123 SER A O 1
ATOM 1020 N N . GLY A 1 124 ? -3.905 1.664 -4.272 1.00 85.62 124 GLY A N 1
ATOM 1021 C CA . GLY A 1 124 ? -3.093 0.461 -4.136 1.00 85.62 124 GLY A CA 1
ATOM 1022 C C . GLY A 1 124 ? -3.792 -0.813 -4.621 1.00 85.62 124 GLY A C 1
ATOM 1023 O O . GLY A 1 124 ? -5.000 -0.999 -4.480 1.00 85.62 124 GLY A O 1
ATOM 1024 N N . TYR A 1 125 ? -2.995 -1.748 -5.144 1.00 90.31 125 TYR A N 1
ATOM 1025 C CA . TYR A 1 125 ? -3.471 -3.044 -5.630 1.00 90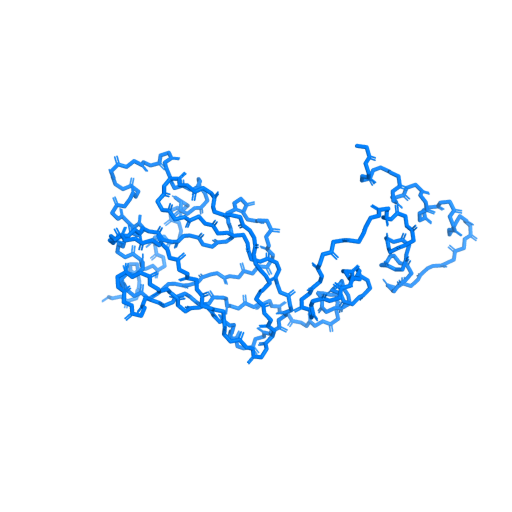.31 125 TYR A CA 1
ATOM 1026 C C . TYR A 1 125 ? -3.490 -4.098 -4.510 1.00 90.31 125 TYR A C 1
ATOM 1028 O O . TYR A 1 125 ? -2.595 -4.935 -4.398 1.00 90.31 125 TYR A O 1
ATOM 1036 N N . PHE A 1 126 ? -4.494 -4.044 -3.636 1.00 91.19 126 PHE A N 1
ATOM 1037 C CA . PHE A 1 126 ? -4.676 -5.015 -2.554 1.00 91.19 126 PHE A CA 1
ATOM 1038 C C . PHE A 1 126 ? -6.136 -5.110 -2.104 1.00 91.19 126 PHE A C 1
ATOM 1040 O O . PHE A 1 126 ? -6.932 -4.207 -2.348 1.00 91.19 126 PHE A O 1
ATOM 1047 N N . ARG A 1 127 ? -6.486 -6.208 -1.423 1.00 90.81 127 ARG A N 1
ATOM 1048 C CA . ARG A 1 127 ? -7.769 -6.324 -0.712 1.00 90.81 127 ARG A CA 1
ATOM 1049 C C . ARG A 1 127 ? -7.610 -5.818 0.710 1.00 90.81 127 ARG A C 1
ATOM 1051 O O . ARG A 1 127 ? -6.574 -6.058 1.326 1.00 90.81 127 ARG A O 1
ATOM 1058 N N . GLN A 1 128 ? -8.652 -5.198 1.241 1.00 90.88 128 GLN A N 1
ATOM 1059 C CA . GLN A 1 128 ? -8.708 -4.74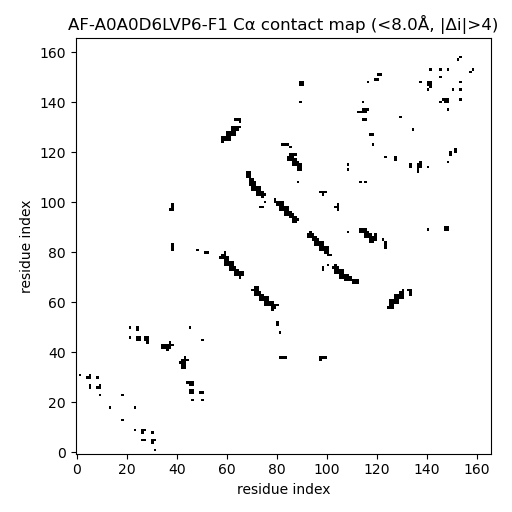8 2.627 1.00 90.88 128 GLN A CA 1
ATOM 1060 C C . GLN A 1 128 ? -9.766 -5.510 3.413 1.00 90.88 128 GLN A C 1
ATOM 1062 O O . GLN A 1 128 ? -10.795 -5.894 2.866 1.00 90.88 128 GLN A O 1
ATOM 1067 N N . ASN A 1 129 ? -9.507 -5.712 4.697 1.00 93.19 129 ASN A N 1
ATOM 1068 C CA . ASN A 1 129 ? -10.467 -6.254 5.642 1.00 93.19 129 ASN A CA 1
ATOM 1069 C C . ASN A 1 129 ? -10.331 -5.542 6.989 1.00 93.19 129 ASN A C 1
ATOM 1071 O O . ASN A 1 129 ? -9.231 -5.135 7.372 1.00 93.19 129 ASN A O 1
ATOM 1075 N N . TYR A 1 130 ? -11.434 -5.445 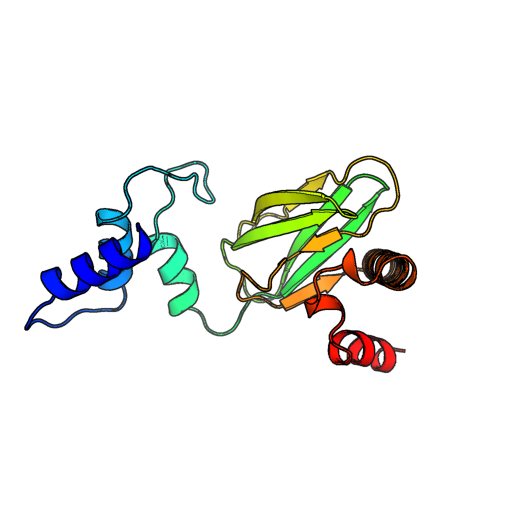7.718 1.00 93.25 130 TYR A N 1
ATOM 1076 C CA . TYR A 1 130 ? -11.505 -4.821 9.032 1.00 93.25 130 TYR A CA 1
ATOM 1077 C C . TYR A 1 130 ? -12.009 -5.837 10.062 1.00 93.25 130 TYR A C 1
ATOM 1079 O O . TYR A 1 130 ? -12.685 -6.812 9.730 1.00 93.25 130 TYR A O 1
ATOM 1087 N N . ASP A 1 131 ? -11.663 -5.643 11.330 1.00 92.81 131 ASP A N 1
ATOM 1088 C CA . ASP A 1 131 ? -12.312 -6.375 12.414 1.00 92.81 131 ASP A CA 1
ATOM 1089 C C . ASP A 1 131 ? -13.779 -5.924 12.578 1.00 92.81 131 ASP A C 1
ATOM 1091 O O . ASP A 1 131 ? -14.152 -4.861 12.076 1.00 92.81 131 ASP A O 1
ATOM 1095 N N . PRO A 1 132 ? -14.642 -6.689 13.279 1.00 92.94 132 PRO A N 1
ATOM 1096 C CA . PRO A 1 132 ? -16.060 -6.341 13.406 1.00 92.94 132 PRO A CA 1
ATOM 1097 C C . PRO A 1 132 ? -16.302 -4.917 13.920 1.00 92.94 132 PRO A C 1
ATOM 1099 O O . PRO A 1 132 ? -17.198 -4.232 13.437 1.00 92.94 132 PRO A O 1
ATOM 1102 N N . ARG A 1 133 ? -15.463 -4.440 14.850 1.00 90.75 133 ARG A N 1
ATOM 1103 C CA . ARG A 1 133 ? -15.527 -3.065 15.365 1.00 90.75 133 ARG A CA 1
ATOM 1104 C C . ARG A 1 133 ? -15.158 -2.032 14.297 1.00 90.75 133 ARG A C 1
ATOM 1106 O O . ARG A 1 133 ? -15.853 -1.031 14.165 1.00 90.75 133 ARG A O 1
ATOM 1113 N N . GLY A 1 134 ? -14.103 -2.272 13.517 1.00 90.44 134 GLY A N 1
ATOM 1114 C CA . GLY A 1 134 ? -13.735 -1.416 12.392 1.00 90.44 134 GLY A CA 1
ATOM 1115 C C . GLY A 1 134 ? -14.851 -1.323 11.349 1.00 90.44 134 GLY A C 1
ATOM 1116 O O . GLY A 1 134 ? -15.225 -0.217 10.963 1.00 90.44 134 GLY A O 1
ATOM 1117 N N . TRP A 1 135 ? -15.450 -2.459 10.972 1.00 91.06 135 TRP A N 1
ATOM 1118 C CA . TRP A 1 135 ? -16.609 -2.486 10.072 1.00 91.06 135 TRP A CA 1
ATOM 1119 C C . TRP A 1 135 ? -17.802 -1.707 10.634 1.00 91.06 135 TRP A C 1
ATOM 1121 O O . TRP A 1 135 ? -18.385 -0.895 9.920 1.00 91.06 135 TRP A O 1
ATOM 1131 N N . GLN A 1 136 ? -18.132 -1.877 11.917 1.00 90.12 136 GLN A N 1
ATOM 1132 C CA . GLN A 1 136 ? -19.195 -1.107 12.574 1.00 90.12 136 GLN A CA 1
ATOM 1133 C C . GLN A 1 136 ? -18.937 0.405 12.536 1.00 90.12 136 GLN A C 1
ATOM 1135 O O . GLN A 1 136 ? -19.857 1.168 12.243 1.00 90.12 136 GLN A O 1
ATOM 1140 N N . ASN A 1 137 ? -17.698 0.844 12.776 1.00 88.38 137 ASN A N 1
ATOM 1141 C CA . ASN A 1 137 ? -17.343 2.264 12.719 1.00 88.38 137 ASN A CA 1
ATOM 1142 C C . ASN A 1 137 ? -17.477 2.830 11.298 1.00 88.38 137 ASN A C 1
ATOM 1144 O O . ASN A 1 137 ? -18.011 3.925 11.127 1.00 88.38 137 ASN A O 1
ATOM 1148 N N . ILE A 1 138 ? -17.041 2.077 10.282 1.00 87.12 138 ILE A N 1
ATOM 1149 C CA . ILE A 1 138 ? -17.196 2.449 8.866 1.00 87.12 138 ILE A CA 1
ATOM 1150 C C . ILE A 1 138 ? -18.680 2.559 8.498 1.00 87.12 138 ILE A C 1
ATOM 1152 O O . ILE A 1 138 ? -19.100 3.570 7.940 1.00 87.12 138 ILE A O 1
ATOM 1156 N N . LEU A 1 139 ? -19.488 1.564 8.873 1.00 86.06 139 LEU A N 1
ATOM 1157 C CA . LEU A 1 139 ? -20.934 1.558 8.634 1.00 86.06 139 LEU A CA 1
ATOM 1158 C C . LEU A 1 139 ? -21.640 2.734 9.309 1.00 86.06 139 LEU A C 1
ATOM 1160 O O . LEU A 1 139 ? -22.552 3.323 8.731 1.00 86.06 139 LEU A O 1
ATOM 1164 N N . LYS A 1 140 ? -21.238 3.071 10.538 1.00 86.50 140 LYS A N 1
ATOM 1165 C CA . LYS A 1 140 ? -21.779 4.222 11.261 1.00 86.50 140 LYS A CA 1
ATOM 1166 C C . LYS A 1 140 ? -21.462 5.523 10.525 1.00 86.50 140 LYS A C 1
ATOM 1168 O O . LYS A 1 140 ? -22.382 6.294 10.275 1.00 86.50 140 LYS A O 1
ATOM 1173 N N . GLN A 1 141 ? -20.203 5.728 10.130 1.00 82.81 141 GLN A N 1
ATOM 1174 C CA . GLN A 1 141 ? -19.805 6.924 9.386 1.00 82.81 141 GLN A CA 1
ATOM 1175 C C . GLN A 1 141 ? -20.575 7.046 8.068 1.00 82.81 141 GLN A C 1
ATOM 1177 O O . GLN A 1 141 ? -21.087 8.118 7.775 1.00 82.81 141 GLN A O 1
ATOM 1182 N N . PHE A 1 142 ? -20.729 5.948 7.327 1.00 79.12 142 PHE A N 1
ATOM 1183 C CA . PHE A 1 142 ? -21.482 5.937 6.074 1.00 79.12 142 PHE A CA 1
ATOM 1184 C C . PHE A 1 142 ? -22.959 6.332 6.251 1.00 79.12 142 PHE A C 1
ATOM 1186 O O . PHE A 1 142 ? -23.507 7.062 5.430 1.00 79.12 142 PHE A O 1
ATOM 1193 N N . LYS A 1 143 ? -23.611 5.883 7.333 1.00 80.25 143 LYS A N 1
ATOM 1194 C CA . LYS A 1 143 ? -25.008 6.248 7.636 1.00 80.25 143 LYS A CA 1
ATOM 1195 C C . LYS A 1 143 ? -25.178 7.716 8.024 1.00 80.25 143 LYS A C 1
ATOM 1197 O O . LYS A 1 143 ? -26.225 8.291 7.749 1.00 80.25 143 LYS A O 1
ATOM 1202 N N . GLU A 1 144 ? -24.196 8.284 8.718 1.00 80.94 144 GLU A N 1
ATOM 1203 C CA . GLU A 1 144 ? -24.237 9.671 9.194 1.00 80.94 144 GLU A CA 1
ATOM 1204 C C . GLU A 1 144 ? -23.852 10.664 8.091 1.00 80.94 144 GLU A C 1
ATOM 1206 O O . GLU A 1 144 ? -24.440 11.740 8.002 1.00 80.94 144 GLU A O 1
ATOM 1211 N N . ASP A 1 145 ? -22.887 10.300 7.246 1.00 72.12 145 ASP A N 1
ATOM 1212 C CA . ASP A 1 145 ? -22.422 11.098 6.118 1.00 72.12 145 ASP A CA 1
ATOM 1213 C C . ASP A 1 145 ? -21.799 10.184 5.053 1.00 72.12 145 ASP A C 1
ATOM 1215 O O . ASP A 1 145 ? -20.647 9.753 5.159 1.00 72.12 145 ASP A O 1
ATOM 1219 N N . HIS A 1 146 ? -22.580 9.877 4.021 1.00 65.75 146 HIS A N 1
ATOM 1220 C CA . HIS A 1 146 ? -22.142 9.012 2.934 1.00 65.75 146 HIS A CA 1
ATOM 1221 C C . HIS A 1 146 ? -20.990 9.655 2.148 1.00 65.75 146 HIS A C 1
ATOM 1223 O O . HIS A 1 146 ? -20.027 8.962 1.847 1.00 65.75 146 HIS A O 1
ATOM 1229 N N . GLU A 1 147 ? -20.989 10.975 1.927 1.00 64.31 147 GLU A N 1
ATOM 1230 C CA . GLU A 1 147 ? -19.905 11.687 1.223 1.00 64.31 147 GLU A CA 1
ATOM 1231 C C . GLU A 1 147 ? -18.573 11.680 1.998 1.00 64.31 147 GLU A C 1
ATOM 1233 O O . GLU A 1 147 ? -17.502 11.846 1.415 1.00 64.31 147 GLU A O 1
ATOM 1238 N N . ALA A 1 148 ? -18.613 11.451 3.315 1.00 61.16 148 ALA A N 1
ATOM 1239 C CA . ALA A 1 148 ? -17.419 11.378 4.154 1.00 61.16 148 ALA A CA 1
ATOM 1240 C C . ALA A 1 148 ? -16.657 10.052 4.056 1.00 61.16 148 ALA A C 1
ATOM 1242 O O . ALA A 1 148 ? -15.551 9.954 4.592 1.00 61.16 148 ALA A O 1
ATOM 1243 N N . VAL A 1 149 ? -17.227 9.016 3.447 1.00 59.62 149 VAL A N 1
ATOM 1244 C CA . VAL A 1 149 ? -16.535 7.749 3.198 1.00 59.62 149 VAL A CA 1
ATOM 1245 C C . VAL A 1 149 ? -16.242 7.680 1.708 1.00 59.62 149 VAL A C 1
ATOM 1247 O O . VAL A 1 149 ? -17.161 7.867 0.916 1.00 59.62 149 VAL A O 1
ATOM 1250 N N . ALA A 1 150 ? -14.985 7.401 1.337 1.00 57.72 150 ALA A N 1
ATOM 1251 C CA . ALA A 1 150 ? -14.596 7.221 -0.062 1.00 57.72 150 ALA A CA 1
ATOM 1252 C C . ALA A 1 150 ? -15.648 6.373 -0.799 1.00 57.72 150 ALA A C 1
ATOM 1254 O O . ALA A 1 150 ? -16.019 5.301 -0.308 1.00 57.72 150 ALA A O 1
ATOM 1255 N N . GLU A 1 151 ? -16.122 6.877 -1.945 1.00 55.47 151 GLU A N 1
ATOM 1256 C CA . GLU A 1 151 ? -17.248 6.358 -2.751 1.00 55.47 151 GLU A CA 1
ATOM 1257 C C . GLU A 1 151 ? -17.169 4.834 -2.976 1.00 55.47 151 GLU A C 1
ATOM 1259 O O . GLU A 1 151 ? -18.151 4.112 -3.082 1.00 55.47 151 GLU A O 1
ATOM 1264 N N . GLU A 1 152 ? -15.956 4.310 -2.933 1.00 55.50 152 GLU A N 1
ATOM 1265 C CA . GLU A 1 152 ? -15.581 2.932 -3.198 1.00 55.50 152 GLU A CA 1
ATOM 1266 C C . GLU A 1 152 ? -15.841 1.941 -2.055 1.00 55.50 152 GLU A C 1
ATOM 1268 O O . GLU A 1 152 ? -15.882 0.735 -2.312 1.00 55.50 152 GLU A O 1
ATOM 1273 N N . VAL A 1 153 ? -15.976 2.416 -0.811 1.00 53.09 153 VAL A N 1
ATOM 1274 C CA . VAL A 1 153 ? -16.442 1.608 0.337 1.00 53.09 153 VAL A CA 1
ATOM 1275 C C . VAL A 1 153 ? -17.971 1.489 0.320 1.00 53.09 153 VAL A C 1
ATOM 1277 O O . VAL A 1 153 ? -18.529 0.604 0.962 1.00 53.09 153 VAL A O 1
ATOM 1280 N N . GLN A 1 154 ? -18.639 2.359 -0.441 1.00 51.34 154 GLN A N 1
ATOM 1281 C CA . GLN A 1 154 ? -20.091 2.385 -0.615 1.00 51.34 154 GLN A CA 1
ATOM 1282 C C . GLN A 1 154 ? -20.582 1.348 -1.638 1.00 51.34 154 GLN A C 1
ATOM 1284 O O . GLN A 1 154 ? -21.785 1.174 -1.810 1.00 51.34 154 GLN A O 1
ATOM 1289 N N . ASP A 1 155 ? -19.659 0.659 -2.317 1.00 51.38 155 ASP A N 1
ATOM 1290 C CA . ASP A 1 155 ? -19.959 -0.365 -3.314 1.00 51.38 155 ASP A CA 1
ATOM 1291 C C . ASP A 1 155 ? -20.723 -1.526 -2.643 1.00 51.38 155 ASP A C 1
ATOM 1293 O O . ASP A 1 155 ? -20.191 -2.252 -1.798 1.00 51.38 155 ASP A O 1
ATOM 1297 N N . GLU A 1 156 ? -21.996 -1.687 -3.010 1.00 44.88 156 GLU A N 1
ATOM 1298 C CA . GLU A 1 156 ? -23.014 -2.546 -2.378 1.00 44.88 156 GLU A CA 1
ATOM 1299 C C . GLU A 1 156 ? -22.566 -4.018 -2.227 1.00 44.88 156 GLU A C 1
ATOM 1301 O O . GLU A 1 156 ? -22.988 -4.731 -1.316 1.00 44.88 156 GLU A O 1
ATOM 1306 N N . LYS A 1 157 ? -21.620 -4.462 -3.065 1.00 47.25 157 LYS A N 1
ATOM 1307 C CA . LYS A 1 157 ? -20.994 -5.793 -3.001 1.00 47.25 157 LYS A CA 1
ATOM 1308 C C . LYS A 1 157 ? -20.109 -6.014 -1.771 1.00 47.25 157 LYS A C 1
ATOM 1310 O O . LYS A 1 157 ? -20.063 -7.133 -1.269 1.00 47.25 157 LYS A O 1
ATOM 1315 N N . VAL A 1 158 ? -19.431 -4.978 -1.269 1.00 54.88 158 VAL A N 1
ATOM 1316 C CA . VAL A 1 158 ? -18.589 -5.069 -0.058 1.00 54.88 158 VAL A CA 1
ATOM 1317 C C . VAL A 1 158 ? -19.463 -5.246 1.187 1.00 54.88 158 VAL A C 1
ATOM 1319 O O . VAL A 1 158 ? -19.103 -5.974 2.109 1.00 54.88 158 VAL A O 1
ATOM 1322 N N . LEU A 1 159 ? -20.646 -4.628 1.189 1.00 51.50 159 LEU A N 1
ATOM 1323 C CA . LEU A 1 159 ? -21.652 -4.800 2.236 1.00 51.50 159 LEU A CA 1
ATOM 1324 C C . LEU A 1 159 ? -22.355 -6.165 2.138 1.00 51.50 159 LEU A C 1
ATOM 1326 O O . LEU A 1 159 ? -22.627 -6.784 3.167 1.00 51.50 159 LEU A O 1
ATOM 1330 N N . ALA A 1 160 ? -22.600 -6.662 0.921 1.00 47.91 160 ALA A N 1
ATOM 1331 C CA . ALA A 1 160 ? -23.220 -7.967 0.684 1.00 47.91 160 ALA A CA 1
ATOM 1332 C C . ALA A 1 160 ? -22.345 -9.145 1.156 1.00 47.91 160 ALA A C 1
ATOM 1334 O O . ALA A 1 160 ? -22.867 -10.048 1.812 1.00 47.91 160 ALA A O 1
ATOM 1335 N N . GLU A 1 161 ? -21.022 -9.103 0.939 1.00 53.53 161 GLU A N 1
ATOM 1336 C CA . GLU A 1 161 ? -20.085 -10.114 1.474 1.00 53.53 161 GLU A CA 1
ATOM 1337 C C . GLU A 1 161 ? -20.135 -10.210 3.013 1.00 53.53 161 GLU A C 1
ATOM 1339 O O . GLU A 1 161 ? -19.862 -11.266 3.581 1.00 53.53 161 GLU A O 1
ATOM 1344 N N . PHE A 1 162 ? -20.528 -9.133 3.704 1.00 52.81 162 PHE A N 1
ATOM 1345 C CA . PHE A 1 162 ? -20.706 -9.128 5.158 1.00 52.81 162 PHE A CA 1
ATOM 1346 C C . PHE A 1 162 ? -22.028 -9.780 5.597 1.00 52.81 162 PHE A C 1
ATOM 1348 O O . PHE A 1 162 ? -22.085 -10.390 6.663 1.00 52.81 162 PHE A O 1
ATOM 1355 N N . SER A 1 163 ? -23.084 -9.682 4.781 1.00 45.72 163 SER A N 1
ATOM 1356 C CA . SER A 1 163 ? -24.393 -10.282 5.080 1.00 45.72 163 SER A CA 1
ATOM 1357 C C . SER A 1 163 ? -24.423 -11.806 4.938 1.00 45.72 163 SER A C 1
ATOM 1359 O O . SER A 1 163 ? -25.251 -12.446 5.572 1.00 45.72 163 SER A O 1
ATOM 1361 N N . GLU A 1 164 ? -23.506 -12.388 4.158 1.00 39.50 164 GLU A N 1
ATOM 1362 C CA . GLU A 1 164 ? -23.413 -13.842 3.950 1.00 39.50 164 GLU A CA 1
ATOM 1363 C C . GLU A 1 164 ? -22.516 -14.558 4.979 1.00 39.50 164 GLU A C 1
ATOM 1365 O O . GLU A 1 164 ? -22.421 -15.786 4.979 1.00 39.50 164 GLU A O 1
ATOM 1370 N N . LEU A 1 165 ? -21.843 -13.813 5.864 1.00 40.41 165 LEU A N 1
ATOM 1371 C CA . LEU A 1 165 ? -20.959 -14.365 6.899 1.00 40.41 165 LEU A CA 1
ATOM 1372 C C . LEU A 1 165 ? -21.654 -14.598 8.257 1.00 40.41 165 LEU A C 1
ATOM 1374 O O . LEU A 1 165 ? -20.981 -15.025 9.204 1.00 40.41 165 LEU A O 1
ATOM 1378 N N . HIS A 1 166 ? -22.964 -14.350 8.368 1.00 39.84 166 HIS A N 1
ATOM 1379 C CA . HIS A 1 166 ? -23.817 -14.587 9.547 1.00 39.84 166 HIS A CA 1
ATOM 1380 C C . HIS A 1 166 ? -25.119 -15.286 9.143 1.00 39.84 166 HIS A C 1
ATOM 1382 O O . HIS A 1 166 ? -25.670 -16.003 10.009 1.00 39.84 166 HIS A O 1
#

Organism: NCBI:txid53326

Sequence (166 aa):
MQKALVVEHYIKKFFLQNAQGDDWWNSLDQALEGSKEGPNGGSLKMWYIGRQWTRQMGFPLVTVKTLNSTTVKVWQQRYKWDILLHYQTGKEIFGSKWLKREEPLYLNIGEGEKAVVVNVDRSGYFRQNYDPRGWQNILKQFKEDHEAVAEEVQDEKVLAEFSELH

Nearest PDB structures (foldseek):
  6mgq-assembly3_C  TM=7.700E-01  e=1.780E-08  Homo sapiens
  7nup-assembly3_C  TM=7.697E-01  e=1.379E-08  Homo sapiens
  7mwc-assembly2_C  TM=8.155E-01  e=2.429E-06  Homo sapiens
  7y6e-assembly2_B  TM=6.789E-01  e=2.536E-01  Chelicerata
  5j7k-assembly1_C  TM=4.304E-01  e=1.339E-01  synthetic construct

Secondary structure (DSSP, 8-state):
-HHHHHHHHHHHHTTTS---HHHHHHHHHHH--S--B-TTSSB--HHHHHHHHHHSSS--EEEEEE-SSSEEEEEEESS---EEEEEEETTEEEEEEEE-SSS-EEEE--SS---EEESGGG-SSSEEEE-HHHHHHHHHHHHH-GGGS-GGG--HHHHHHHHTT-

Foldseek 3Di:
DLVVQLVVQLCVVQPVHDDDPLSSQVSNVVSDDDFDQFQVRGGDGSSQQVCLVPPDPDAWEWEWEDPDQFKIKIATPDRFGFDFKFKDWFLDRPGTDTHHGPDIDMDGRDGGLTAMDICAVVPDDHHYYYDPSNVVRLVVSCVVPVPSDRVVCVPVVVVVVVVVVD

InterPro domains:
  IPR027268 Peptidase M4/M1, CTD superfamily [G3DSA:1.10.390.10] (2-62)
  IPR050344 Peptidase M1 family aminopeptidases [PTHR11533] (7-152)